Protein AF-X1LBY3-F1 (afdb_monomer)

Radius of gyration: 17.86 Å; Cα contacts (8 Å, |Δi|>4): 37; chains: 1; bounding box: 37×43×43 Å

Secondary structure (DSSP, 8-state):
---HHHHHHHHHHSPPP-HHHH-TTS-HHHHHHHHHHT-SSGGGS--SHHHHHHHHHHHHHT----SSPPPP-PPP-S-----GGGS----

pLDDT: mean 83.23, std 13.23, range [40.16, 95.25]

Organism: NCBI:txid412755

Nearest PDB structures (foldseek):
  2fum-assembly1_A  TM=7.998E-01  e=6.648E-02  Mycobacterium tuberculosis H37Rv
  1o6y-assembly1_A  TM=8.143E-01  e=1.013E-01  Mycobacterium tuberculosis H37Rv
  2fum-assembly4_D  TM=8.039E-01  e=1.849E-01  Mycobacterium tuberculosis H37Rv
  2fum-assembly2_B  TM=8.024E-01  e=2.817E-01  Mycobacterium tuberculosis H37Rv
  1mru-assembly1_A  TM=7.634E-01  e=1.963E-01  Mycobacterium tuberculosis

Mean predicted aligned error: 9.7 Å

Sequence (91 aa):
AKNPMTLLNMHLNEPLPELSKLAPDAPKELIQLTEKLLEKVPADRTRDVRQLRTGLRQAAAEVEWTGPPLPPLESLGDTPEIEPDFAFDAA

Solvent-accessible surface area (backbone atoms only — not comparable to full-atom values): 6008 Å² total; per-residue (Å²): 131,82,56,70,69,58,53,51,47,43,73,70,70,50,76,80,76,68,53,63,79,77,44,67,88,53,48,65,53,46,47,54,51,51,55,33,63,64,41,86,52,71,90,67,24,76,88,48,69,67,60,50,52,50,46,52,54,53,24,50,68,73,50,82,83,85,66,79,83,75,75,80,82,72,75,78,67,80,76,76,78,73,54,74,90,72,53,76,79,87,125

Foldseek 3Di:
DPDPVVVVCCLQPPQDPQVCVVCVVAQPLVSVLVSQCSDNDPVSHDPDPVSVVVSVVVSVVVDDPPDDDDDPPDPPPPDPPCDPVNPPPPD

Structure (mmCIF, N/CA/C/O backbone):
data_AF-X1LBY3-F1
#
_entry.id   AF-X1LBY3-F1
#
loop_
_atom_site.group_PDB
_atom_site.id
_atom_site.type_symbol
_atom_site.label_atom_id
_atom_site.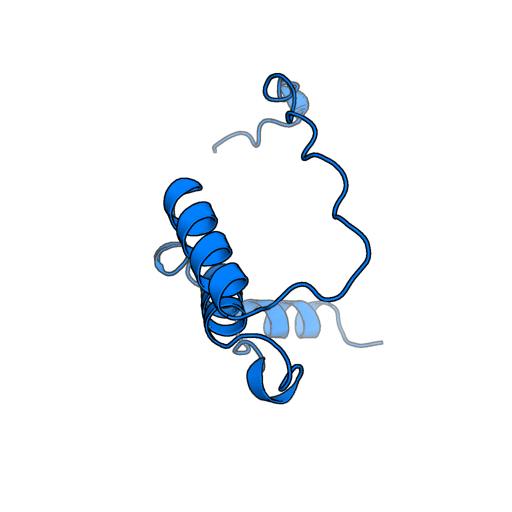label_alt_id
_atom_site.label_comp_id
_atom_site.label_asym_id
_atom_site.label_entity_id
_atom_site.label_seq_id
_atom_site.pdbx_PDB_ins_code
_atom_site.Cartn_x
_atom_site.Cartn_y
_atom_site.Cartn_z
_atom_site.occupancy
_atom_site.B_iso_or_equiv
_atom_site.auth_seq_id
_atom_site.auth_comp_id
_atom_site.auth_asym_id
_atom_site.auth_atom_id
_atom_site.pdbx_PDB_model_num
ATOM 1 N N . ALA A 1 1 ? 18.313 -20.796 2.779 1.00 58.72 1 ALA A N 1
ATOM 2 C CA . ALA A 1 1 ? 17.998 -19.488 2.165 1.00 58.72 1 ALA A CA 1
ATOM 3 C C . ALA A 1 1 ? 17.149 -19.729 0.920 1.00 58.72 1 ALA A C 1
ATOM 5 O O . ALA A 1 1 ? 17.406 -20.715 0.237 1.00 58.72 1 ALA A O 1
ATOM 6 N N . LYS A 1 2 ? 16.125 -18.908 0.638 1.00 68.31 2 LYS A N 1
ATOM 7 C CA . LYS A 1 2 ? 15.388 -19.011 -0.637 1.00 68.31 2 LYS A CA 1
ATOM 8 C C . LYS A 1 2 ? 16.351 -18.687 -1.789 1.00 68.31 2 LYS A C 1
ATOM 10 O O . LYS A 1 2 ? 17.176 -17.789 -1.649 1.00 68.31 2 LYS A O 1
ATOM 15 N N . ASN A 1 3 ? 16.270 -19.431 -2.892 1.00 90.38 3 ASN A N 1
ATOM 16 C CA . ASN A 1 3 ? 17.050 -19.153 -4.100 1.00 90.38 3 ASN A CA 1
ATOM 17 C C . ASN A 1 3 ? 16.705 -17.727 -4.600 1.00 90.38 3 ASN A C 1
ATOM 19 O O . ASN A 1 3 ? 15.514 -17.423 -4.706 1.00 90.38 3 ASN A O 1
ATOM 23 N N . PRO A 1 4 ? 17.688 -16.851 -4.898 1.00 90.19 4 PRO A N 1
ATOM 24 C CA . PRO A 1 4 ? 17.438 -15.496 -5.404 1.00 90.19 4 PRO A CA 1
ATOM 25 C C . PRO A 1 4 ? 16.491 -15.453 -6.609 1.00 90.19 4 PRO A C 1
ATOM 27 O O . PRO A 1 4 ? 15.625 -14.584 -6.683 1.00 90.19 4 PRO A O 1
ATOM 30 N N . MET A 1 5 ? 16.575 -16.443 -7.502 1.00 91.94 5 MET A N 1
ATOM 31 C CA . MET A 1 5 ? 15.679 -16.556 -8.657 1.00 91.94 5 MET A CA 1
ATOM 32 C C . MET A 1 5 ? 14.224 -16.805 -8.253 1.00 91.94 5 MET A C 1
ATOM 34 O O . MET A 1 5 ? 13.307 -16.301 -8.895 1.00 91.94 5 MET A O 1
ATOM 38 N N . THR A 1 6 ? 13.995 -17.537 -7.160 1.00 90.62 6 THR A N 1
ATOM 39 C CA . THR A 1 6 ? 12.650 -17.755 -6.613 1.00 90.62 6 THR A CA 1
ATOM 40 C C . THR A 1 6 ? 12.057 -16.457 -6.066 1.00 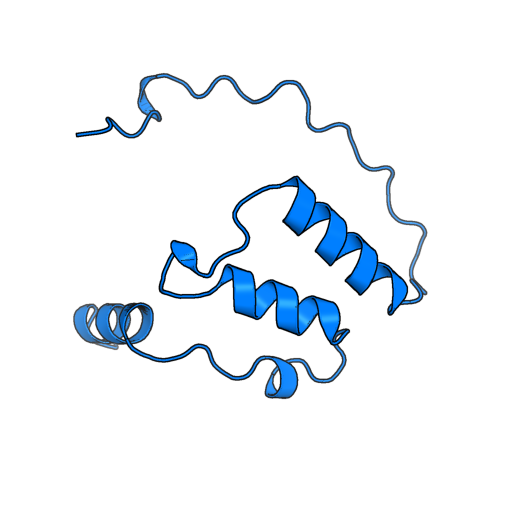90.62 6 THR A C 1
ATOM 42 O O . THR A 1 6 ? 10.875 -16.202 -6.269 1.00 90.62 6 THR A O 1
ATOM 45 N N . LEU A 1 7 ? 12.864 -15.612 -5.414 1.00 91.31 7 LEU A N 1
ATOM 46 C CA . LEU A 1 7 ? 12.407 -14.306 -4.924 1.00 91.31 7 LEU A CA 1
ATOM 47 C C . LEU A 1 7 ? 12.097 -13.342 -6.072 1.00 91.31 7 LEU A C 1
ATOM 49 O O . LEU A 1 7 ? 11.072 -12.666 -6.037 1.00 91.31 7 LEU A O 1
ATOM 53 N N . LEU A 1 8 ? 12.938 -13.308 -7.107 1.00 91.88 8 LEU A N 1
ATOM 54 C CA . LEU A 1 8 ? 12.669 -12.499 -8.298 1.00 91.88 8 LEU A CA 1
ATOM 55 C C . LEU A 1 8 ? 11.364 -12.924 -8.975 1.00 91.88 8 LEU A C 1
ATOM 57 O O . LEU A 1 8 ? 10.534 -12.075 -9.289 1.00 91.88 8 LEU A O 1
ATOM 61 N N . ASN A 1 9 ? 11.143 -14.231 -9.130 1.00 91.25 9 ASN A N 1
ATOM 62 C CA . ASN A 1 9 ? 9.901 -14.746 -9.699 1.00 91.25 9 ASN A CA 1
ATOM 63 C C . ASN A 1 9 ? 8.667 -14.328 -8.882 1.00 91.25 9 ASN A C 1
ATOM 65 O O . ASN A 1 9 ? 7.671 -13.911 -9.465 1.00 91.25 9 ASN A O 1
ATOM 69 N N . MET A 1 10 ? 8.754 -14.378 -7.549 1.00 91.06 10 MET A N 1
ATOM 70 C CA . MET A 1 10 ? 7.698 -13.903 -6.649 1.00 91.06 10 MET A CA 1
ATOM 71 C C . MET A 1 10 ? 7.395 -12.414 -6.882 1.00 91.06 10 MET A C 1
ATOM 73 O O . MET A 1 10 ? 6.247 -12.037 -7.089 1.00 91.06 10 MET A O 1
ATOM 77 N N . HIS A 1 11 ? 8.415 -11.552 -6.924 1.00 88.81 11 HIS A N 1
ATOM 78 C CA . HIS A 1 11 ? 8.200 -10.114 -7.116 1.00 88.81 11 HIS A CA 1
ATOM 79 C C . HIS A 1 11 ? 7.670 -9.740 -8.504 1.00 88.81 11 HIS A C 1
ATOM 81 O O . HIS A 1 11 ? 6.991 -8.716 -8.619 1.00 88.81 11 HIS A O 1
ATOM 87 N N . LEU A 1 12 ? 7.969 -10.529 -9.536 1.00 90.44 12 LEU A N 1
ATOM 88 C CA . LEU A 1 12 ? 7.525 -10.262 -10.904 1.00 90.44 12 LEU A CA 1
ATOM 89 C C . LEU A 1 12 ? 6.117 -10.796 -11.178 1.00 90.44 12 LEU A C 1
ATOM 91 O O . LEU A 1 12 ? 5.330 -10.105 -11.819 1.00 90.44 12 LEU A O 1
ATOM 95 N N . ASN A 1 13 ? 5.808 -11.999 -10.689 1.00 89.88 13 ASN A N 1
ATOM 96 C CA . ASN A 1 13 ? 4.664 -12.769 -11.173 1.00 89.88 13 ASN A CA 1
ATOM 97 C C . ASN A 1 13 ? 3.605 -13.056 -10.111 1.00 89.88 13 ASN A C 1
ATOM 99 O O . ASN A 1 13 ? 2.449 -13.281 -10.466 1.00 89.88 13 ASN A O 1
ATOM 103 N N . GLU A 1 14 ? 3.963 -13.082 -8.826 1.00 91.31 14 GLU A N 1
ATOM 104 C CA . GLU A 1 14 ? 2.955 -13.311 -7.794 1.00 91.31 14 GLU A CA 1
ATOM 105 C C . GLU A 1 14 ? 2.129 -12.034 -7.574 1.00 91.31 14 GLU A C 1
ATOM 107 O O . GLU A 1 14 ? 2.682 -10.922 -7.563 1.00 91.31 14 GLU A O 1
ATOM 112 N N . PRO A 1 15 ? 0.797 -12.171 -7.426 1.00 88.88 15 PRO A N 1
ATOM 113 C CA . PRO A 1 15 ? -0.062 -11.037 -7.138 1.00 88.88 15 PRO A CA 1
ATOM 114 C C . PRO A 1 15 ? 0.300 -10.430 -5.782 1.00 88.88 15 PRO A C 1
ATOM 116 O O . PRO A 1 15 ? 0.853 -11.092 -4.900 1.00 88.88 15 PRO A O 1
ATOM 119 N N . LEU A 1 16 ? -0.032 -9.152 -5.608 1.00 89.19 16 LEU A N 1
ATOM 120 C CA . LEU A 1 16 ? 0.089 -8.513 -4.306 1.00 89.19 16 LEU A CA 1
ATOM 121 C C . LEU A 1 16 ? -0.820 -9.247 -3.297 1.00 89.19 16 LEU A C 1
ATOM 123 O O . LEU A 1 16 ? -1.957 -9.576 -3.644 1.00 89.19 16 LEU A O 1
ATOM 127 N N . PRO A 1 17 ? -0.356 -9.517 -2.063 1.00 90.25 17 PRO A N 1
ATOM 128 C CA . PRO A 1 17 ? -1.243 -10.008 -1.021 1.00 90.25 17 PRO A CA 1
ATOM 129 C C . PRO A 1 17 ? -2.345 -8.983 -0.737 1.00 90.25 17 PRO A C 1
ATOM 131 O O . PRO A 1 17 ? -2.106 -7.779 -0.775 1.00 90.25 17 PRO A O 1
ATOM 134 N N . GLU A 1 18 ? -3.541 -9.467 -0.408 1.00 91.44 18 GLU A N 1
ATOM 135 C CA . GLU A 1 18 ? -4.680 -8.609 -0.072 1.00 91.44 18 GLU A CA 1
ATOM 136 C C . GLU A 1 18 ? -4.379 -7.777 1.183 1.00 91.44 18 GLU A C 1
ATOM 138 O O . GLU A 1 18 ? -4.319 -8.306 2.301 1.00 91.44 18 GLU A O 1
ATOM 143 N N . LEU A 1 19 ? -4.199 -6.464 1.011 1.00 94.00 19 LEU A N 1
ATOM 144 C CA . LEU A 1 19 ? -3.761 -5.590 2.101 1.00 94.00 19 LEU A CA 1
ATOM 145 C C . LEU A 1 19 ? -4.843 -5.411 3.168 1.00 94.00 19 LEU A C 1
ATOM 147 O O . LEU A 1 19 ? -4.519 -5.283 4.343 1.00 94.00 19 LEU A O 1
ATOM 151 N N . SER A 1 20 ? -6.117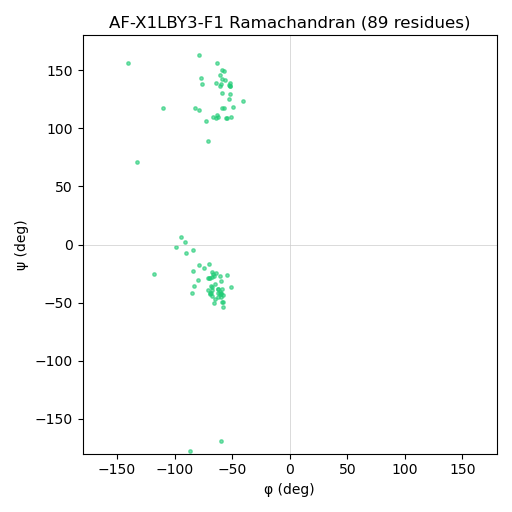 -5.496 2.790 1.00 93.94 20 SER A N 1
ATOM 152 C CA . SER A 1 20 ? -7.252 -5.447 3.722 1.00 93.94 20 SER A CA 1
ATOM 153 C C . SER A 1 20 ? -7.245 -6.576 4.759 1.00 93.94 20 SER A C 1
ATOM 155 O O . SER A 1 20 ? -7.745 -6.395 5.866 1.00 93.94 20 SER A O 1
ATOM 157 N N . LYS A 1 21 ? -6.649 -7.733 4.439 1.00 95.06 21 LYS A N 1
ATOM 158 C CA . LYS A 1 21 ? -6.462 -8.836 5.396 1.00 95.06 21 LYS A CA 1
ATOM 159 C C . LYS A 1 21 ? -5.266 -8.607 6.319 1.00 95.06 21 LYS A C 1
ATOM 161 O O . LYS A 1 21 ? -5.267 -9.092 7.445 1.00 95.06 21 LYS A O 1
ATOM 166 N N . LEU A 1 22 ? -4.239 -7.912 5.829 1.00 94.69 22 LEU A N 1
ATOM 167 C CA . LEU A 1 22 ? -3.003 -7.644 6.568 1.00 94.69 22 LEU A CA 1
ATOM 168 C C . LEU A 1 22 ? -3.127 -6.431 7.498 1.00 94.69 22 LEU A C 1
ATOM 170 O O . LEU A 1 22 ? -2.552 -6.436 8.583 1.00 94.69 22 LEU A O 1
ATOM 174 N N . ALA A 1 23 ? -3.868 -5.409 7.075 1.00 92.12 23 ALA A N 1
ATOM 175 C CA . ALA A 1 23 ? -4.085 -4.160 7.793 1.00 92.12 23 ALA A CA 1
ATOM 176 C C . ALA A 1 23 ? -5.586 -3.807 7.794 1.00 92.12 23 ALA A C 1
ATOM 178 O O . ALA A 1 23 ? -5.998 -2.877 7.100 1.00 92.12 23 ALA A O 1
ATOM 179 N N . PRO A 1 24 ? -6.419 -4.549 8.547 1.00 91.19 24 PRO A N 1
ATOM 180 C CA . PRO A 1 24 ? -7.873 -4.372 8.537 1.00 91.19 24 PRO A CA 1
ATOM 181 C C . PRO A 1 24 ? -8.333 -3.026 9.113 1.00 91.19 24 PRO A C 1
ATOM 183 O O . PRO A 1 24 ? -9.397 -2.542 8.744 1.00 91.19 24 PRO A O 1
ATOM 186 N N . ASP A 1 25 ? -7.527 -2.418 9.984 1.00 90.69 25 ASP A N 1
ATOM 187 C CA . ASP A 1 25 ? -7.835 -1.135 10.626 1.00 90.69 25 ASP A CA 1
ATOM 188 C C . ASP A 1 25 ? -7.448 0.074 9.756 1.00 90.69 25 ASP A C 1
ATOM 190 O O . ASP A 1 25 ? -7.684 1.221 10.137 1.00 90.69 25 ASP A O 1
ATOM 194 N N . ALA A 1 26 ? -6.813 -0.156 8.601 1.00 91.25 26 ALA A N 1
ATOM 195 C CA . ALA A 1 26 ? -6.424 0.924 7.707 1.00 91.25 26 ALA A CA 1
ATOM 196 C C . ALA A 1 26 ? -7.638 1.453 6.913 1.00 91.25 26 ALA A C 1
ATOM 198 O O . ALA A 1 26 ? -8.477 0.658 6.481 1.00 91.25 26 ALA A O 1
ATOM 199 N N . PRO A 1 27 ? -7.716 2.775 6.656 1.00 92.38 27 PRO A N 1
ATOM 200 C CA . PRO A 1 27 ? -8.744 3.353 5.791 1.00 92.38 27 PRO A CA 1
ATOM 201 C C . PRO A 1 27 ? -8.732 2.709 4.403 1.00 92.38 27 PRO A C 1
ATOM 203 O O . PRO A 1 27 ? -7.677 2.392 3.831 1.00 92.38 27 PRO A O 1
ATOM 206 N N . LYS A 1 28 ? -9.925 2.498 3.856 1.00 92.44 28 LYS A N 1
ATOM 207 C CA . LYS A 1 28 ? -10.122 1.687 2.654 1.00 92.44 28 LYS A CA 1
ATOM 208 C C . LYS A 1 28 ? -9.500 2.371 1.441 1.00 92.44 28 LYS A C 1
ATOM 210 O O . LYS A 1 28 ? -8.885 1.700 0.609 1.00 92.44 28 LYS A O 1
ATOM 215 N N . GLU A 1 29 ? -9.577 3.690 1.365 1.00 93.38 29 GLU A N 1
ATOM 216 C CA . GLU A 1 29 ? -9.053 4.451 0.242 1.00 93.38 29 GLU A CA 1
ATOM 217 C C . GLU A 1 29 ? -7.515 4.441 0.263 1.00 93.38 29 GLU A C 1
ATOM 219 O O . GLU A 1 29 ? -6.884 4.453 -0.796 1.00 93.38 29 GLU A O 1
ATOM 224 N N . LEU A 1 30 ? -6.892 4.321 1.446 1.00 94.50 30 LEU A N 1
ATOM 225 C CA . LEU A 1 30 ? -5.441 4.138 1.568 1.00 94.50 30 LEU A CA 1
ATOM 226 C C . LEU A 1 30 ? -4.999 2.762 1.074 1.00 94.50 30 LEU A C 1
ATOM 228 O O . LEU A 1 30 ? -3.980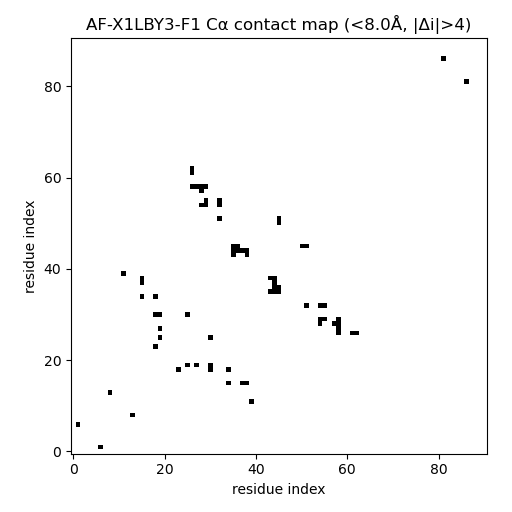 2.661 0.385 1.00 94.50 30 LEU A O 1
ATOM 232 N N . ILE A 1 31 ? -5.758 1.715 1.411 1.00 95.25 31 ILE A N 1
ATOM 233 C CA . ILE A 1 31 ? -5.517 0.358 0.910 1.00 95.25 31 ILE A CA 1
ATOM 234 C C . ILE A 1 31 ? -5.571 0.371 -0.619 1.00 95.25 31 ILE A C 1
ATOM 236 O O . ILE A 1 31 ? -4.589 0.013 -1.266 1.00 95.25 31 ILE A O 1
ATOM 240 N N . GLN A 1 32 ? -6.661 0.877 -1.196 1.00 93.44 32 GLN A N 1
ATOM 241 C CA . GLN A 1 32 ? -6.850 0.918 -2.648 1.00 93.44 32 GLN A CA 1
ATOM 242 C C . GLN A 1 32 ? -5.760 1.724 -3.361 1.00 93.44 32 GLN A C 1
ATOM 244 O O . GLN A 1 32 ? -5.237 1.293 -4.391 1.00 93.44 32 GLN A O 1
ATOM 249 N N . LEU A 1 33 ? -5.386 2.883 -2.811 1.00 94.62 33 LEU A N 1
ATOM 250 C CA . LEU A 1 33 ? -4.309 3.702 -3.359 1.00 94.62 33 LEU A CA 1
ATOM 251 C C . LEU A 1 33 ? -2.967 2.959 -3.329 1.00 94.62 33 LEU A C 1
ATOM 253 O O . LEU A 1 33 ? -2.211 3.013 -4.299 1.00 94.62 33 LEU A O 1
ATOM 257 N N . THR A 1 34 ? -2.677 2.256 -2.235 1.00 94.69 34 THR A N 1
ATOM 258 C CA . THR A 1 34 ? -1.430 1.500 -2.063 1.00 94.69 34 THR A CA 1
ATOM 259 C C . THR A 1 34 ? -1.368 0.312 -3.019 1.00 94.69 34 THR A C 1
ATOM 261 O O . THR A 1 34 ? -0.353 0.123 -3.687 1.00 94.69 34 THR A O 1
ATOM 264 N N . GLU A 1 35 ? -2.457 -0.447 -3.158 1.00 94.44 35 GLU A N 1
ATOM 265 C CA . GLU A 1 35 ? -2.559 -1.540 -4.133 1.00 94.44 35 GLU A CA 1
ATOM 266 C C . GLU A 1 35 ? -2.329 -1.019 -5.558 1.00 94.44 35 GLU A C 1
ATOM 268 O O . GLU A 1 35 ? -1.525 -1.584 -6.301 1.00 94.44 35 GLU A O 1
ATOM 273 N N . LYS A 1 36 ? -2.919 0.135 -5.900 1.00 93.31 36 LYS A N 1
ATOM 274 C CA . LYS A 1 36 ? -2.739 0.776 -7.209 1.00 93.31 36 LYS A CA 1
ATOM 275 C C . LYS A 1 36 ? -1.292 1.189 -7.483 1.00 93.31 36 LYS A C 1
ATOM 277 O O . LYS A 1 36 ? -0.816 1.067 -8.609 1.00 93.31 36 LYS A O 1
ATOM 282 N N . LEU A 1 37 ? -0.578 1.683 -6.473 1.00 93.62 37 LEU A N 1
ATOM 283 C CA . LEU A 1 37 ? 0.838 2.053 -6.596 1.00 93.62 37 LEU A CA 1
ATOM 284 C C . LEU A 1 37 ? 1.751 0.832 -6.774 1.00 93.62 37 LEU A C 1
ATOM 286 O O . LEU A 1 37 ? 2.798 0.942 -7.415 1.00 93.62 37 LEU A O 1
ATOM 290 N N . LEU A 1 38 ? 1.354 -0.319 -6.229 1.00 92.50 38 LEU A N 1
ATOM 291 C CA . LEU A 1 38 ? 2.122 -1.565 -6.252 1.00 92.50 38 LEU A CA 1
ATOM 2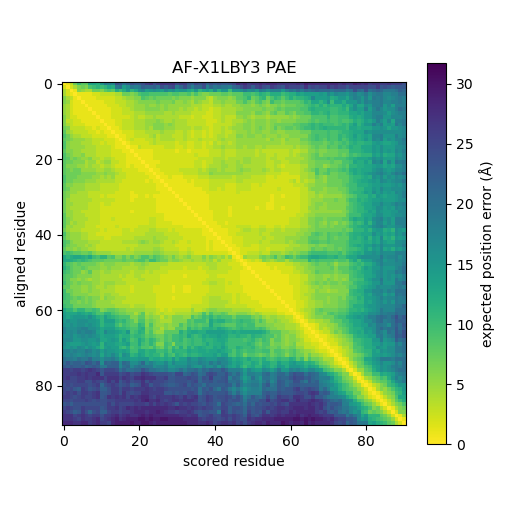92 C C . LEU A 1 38 ? 1.810 -2.470 -7.455 1.00 92.50 38 LEU A C 1
ATOM 294 O O . LEU A 1 38 ? 2.404 -3.547 -7.573 1.00 92.50 38 LEU A O 1
ATOM 298 N N . GLU A 1 39 ? 0.935 -2.031 -8.364 1.00 92.69 39 GLU A N 1
ATOM 299 C CA . GLU A 1 39 ? 0.617 -2.744 -9.603 1.00 92.69 39 GLU A CA 1
ATOM 300 C C . GLU A 1 39 ? 1.877 -3.118 -10.390 1.00 92.69 39 GLU A C 1
ATOM 302 O O . GLU A 1 39 ? 2.829 -2.337 -10.516 1.00 92.69 39 GLU A O 1
ATOM 307 N N . LYS A 1 40 ? 1.909 -4.325 -10.958 1.00 90.69 40 LYS A N 1
ATOM 308 C CA . LYS A 1 40 ? 3.087 -4.793 -11.711 1.00 90.69 40 LYS A CA 1
ATOM 309 C C . LYS A 1 40 ? 3.230 -4.055 -13.033 1.00 90.69 40 LYS A C 1
ATOM 311 O O . LYS A 1 40 ? 4.342 -3.689 -13.411 1.00 90.69 40 LYS A O 1
ATOM 316 N N . VAL A 1 41 ? 2.105 -3.790 -13.691 1.00 91.06 41 VAL A N 1
ATOM 317 C CA . VAL A 1 41 ? 2.041 -3.080 -14.965 1.00 91.06 41 VAL A CA 1
ATOM 318 C C . VAL A 1 41 ? 2.103 -1.569 -14.701 1.00 91.06 41 VAL A C 1
ATOM 320 O O . VAL A 1 41 ? 1.195 -1.016 -14.084 1.00 91.06 41 VAL A O 1
ATOM 323 N N . PRO A 1 42 ? 3.136 -0.849 -15.181 1.00 89.50 42 PRO A N 1
ATOM 324 C CA . PRO A 1 42 ? 3.281 0.583 -14.908 1.00 89.50 42 PRO A CA 1
ATOM 325 C C . PRO A 1 42 ? 2.107 1.431 -15.408 1.00 89.50 42 PRO A C 1
ATOM 327 O O . PRO A 1 42 ? 1.766 2.438 -14.794 1.00 89.50 42 PRO A O 1
ATOM 330 N N . ALA A 1 43 ? 1.470 1.016 -16.507 1.00 91.06 43 ALA A N 1
ATOM 331 C CA . ALA A 1 43 ? 0.322 1.712 -17.080 1.00 91.06 43 ALA A CA 1
ATOM 332 C C . ALA A 1 43 ? -0.899 1.734 -16.148 1.00 91.06 43 ALA A C 1
ATOM 334 O O . ALA A 1 43 ? -1.710 2.657 -16.285 1.00 91.06 43 ALA A O 1
ATOM 335 N N . ASP A 1 44 ? -0.983 0.768 -15.226 1.00 90.94 44 ASP A N 1
ATOM 336 C CA . ASP A 1 44 ? -2.049 0.621 -14.240 1.00 90.94 44 ASP A CA 1
ATOM 337 C C . ASP A 1 44 ? -1.751 1.363 -12.936 1.00 90.94 44 ASP A C 1
ATOM 339 O O . ASP A 1 44 ? -2.641 1.471 -12.101 1.00 90.94 44 ASP A O 1
ATOM 343 N N . ARG A 1 45 ? -0.552 1.922 -12.747 1.00 91.50 45 ARG A N 1
ATOM 344 C CA . ARG A 1 45 ? -0.227 2.717 -11.555 1.00 91.50 45 ARG A CA 1
ATOM 345 C C . ARG A 1 45 ? -0.789 4.130 -11.644 1.00 91.50 45 ARG A C 1
ATOM 347 O O . ARG A 1 45 ? -1.088 4.648 -12.722 1.00 91.50 45 AR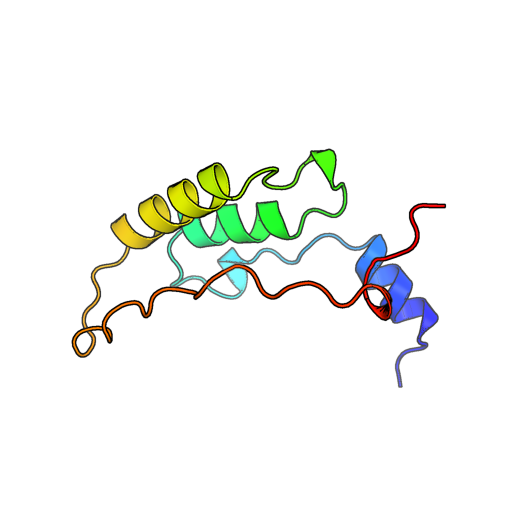G A O 1
ATOM 354 N N . THR A 1 46 ? -0.852 4.797 -10.496 1.00 89.25 46 THR A N 1
ATOM 355 C CA . THR A 1 46 ? -1.053 6.248 -10.419 1.00 89.25 46 THR A CA 1
ATOM 356 C C . THR A 1 46 ? 0.045 6.958 -11.214 1.00 89.25 46 THR A C 1
ATOM 358 O O . THR A 1 46 ? 1.226 6.827 -10.898 1.00 89.25 46 THR A O 1
ATOM 361 N N . ARG A 1 47 ? -0.336 7.688 -12.269 1.00 83.38 47 ARG A N 1
ATOM 362 C CA . ARG A 1 47 ? 0.620 8.231 -13.256 1.00 83.38 47 ARG A CA 1
ATOM 363 C C . ARG A 1 47 ? 1.253 9.550 -12.852 1.00 83.38 47 ARG A C 1
ATOM 365 O O . ARG A 1 47 ? 2.298 9.907 -13.386 1.00 83.38 47 ARG A O 1
ATOM 372 N N . ASP A 1 48 ? 0.601 10.297 -11.967 1.00 86.00 48 ASP A N 1
ATOM 373 C CA . ASP A 1 48 ? 1.046 11.635 -11.609 1.00 86.00 48 ASP A CA 1
ATOM 374 C C . ASP A 1 48 ? 0.901 11.937 -10.111 1.00 86.00 48 ASP A C 1
ATOM 376 O O . ASP A 1 48 ? 0.084 11.366 -9.382 1.00 86.00 48 ASP A O 1
ATOM 380 N N . VAL A 1 49 ? 1.720 12.886 -9.655 1.00 87.69 49 VAL A N 1
ATOM 381 C CA . VAL A 1 49 ? 1.782 13.317 -8.252 1.00 87.69 49 VAL A CA 1
ATOM 382 C C . VAL A 1 49 ? 0.484 13.999 -7.806 1.00 87.69 49 VAL A C 1
ATOM 384 O O . VAL A 1 49 ? 0.144 13.963 -6.623 1.00 87.69 49 VAL A O 1
ATOM 387 N N . ARG A 1 50 ? -0.281 14.613 -8.720 1.00 87.69 50 ARG A N 1
ATOM 388 C CA . ARG A 1 50 ? -1.559 15.254 -8.374 1.00 87.69 50 ARG A CA 1
ATOM 389 C C . ARG A 1 50 ? -2.606 14.206 -8.005 1.00 87.69 50 ARG A C 1
ATOM 391 O O . ARG A 1 50 ? -3.286 14.399 -7.003 1.00 87.69 50 ARG A O 1
ATOM 398 N N . GLN A 1 51 ? -2.695 13.109 -8.750 1.00 87.31 51 GLN A N 1
ATOM 399 C CA . GLN A 1 51 ? -3.558 11.967 -8.459 1.00 87.31 51 GLN A CA 1
ATOM 400 C C . GLN A 1 51 ? -3.172 11.324 -7.128 1.00 87.31 51 GLN A C 1
ATOM 402 O O . GLN A 1 51 ? -4.046 11.113 -6.289 1.00 87.31 51 GLN A O 1
ATOM 407 N N . LEU A 1 52 ? -1.871 11.115 -6.888 1.00 91.56 52 LEU A N 1
ATOM 408 C CA . LEU A 1 52 ? -1.373 10.608 -5.606 1.00 91.56 52 LEU A CA 1
ATOM 409 C C . LEU A 1 52 ? -1.784 11.522 -4.445 1.00 91.56 52 LEU A C 1
ATOM 411 O O . LEU A 1 52 ? -2.354 11.065 -3.457 1.00 91.56 52 LEU A O 1
ATOM 415 N N . ARG A 1 53 ? -1.553 12.831 -4.583 1.00 91.00 53 ARG A N 1
ATOM 416 C C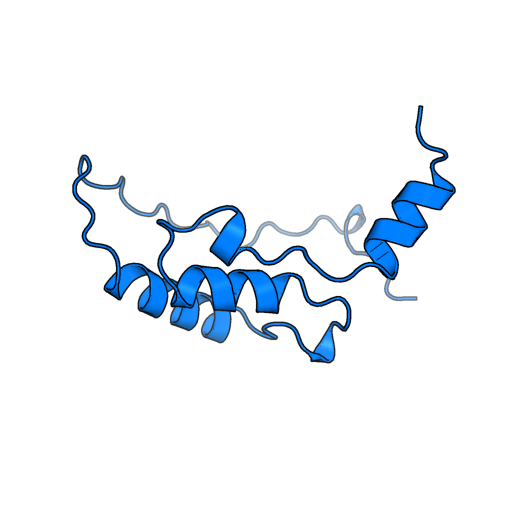A . ARG A 1 53 ? -1.921 13.826 -3.570 1.00 91.00 53 ARG A CA 1
ATOM 417 C C . ARG A 1 53 ? -3.425 13.846 -3.302 1.00 91.00 53 ARG A C 1
ATOM 419 O O . ARG A 1 53 ? -3.826 13.989 -2.151 1.00 91.00 53 ARG A O 1
ATOM 426 N N . THR A 1 54 ? -4.250 13.737 -4.340 1.00 90.75 54 THR A N 1
ATOM 427 C CA . THR A 1 54 ? -5.711 13.675 -4.194 1.00 90.75 54 THR A CA 1
ATOM 428 C C . THR A 1 54 ? -6.131 12.410 -3.451 1.00 90.75 54 THR A C 1
ATOM 430 O O . THR A 1 54 ? -6.885 12.520 -2.488 1.00 90.75 54 THR A O 1
ATOM 433 N N . GLY A 1 55 ? -5.593 11.244 -3.824 1.00 91.25 55 GLY A N 1
ATOM 434 C CA . GLY A 1 55 ? -5.891 9.977 -3.150 1.00 91.25 55 GLY A CA 1
ATOM 435 C C . GLY A 1 55 ? -5.491 9.987 -1.673 1.00 91.25 55 GLY A C 1
ATOM 436 O O . GLY A 1 55 ? -6.279 9.594 -0.820 1.00 91.25 55 GLY A O 1
ATOM 437 N N . LEU A 1 56 ? -4.314 10.531 -1.344 1.00 91.69 56 LEU A N 1
ATOM 438 C CA . LEU A 1 56 ? -3.875 10.672 0.050 1.00 91.69 56 LEU A CA 1
ATOM 439 C C . LEU A 1 56 ? -4.801 11.586 0.863 1.00 91.69 56 LEU A C 1
ATOM 441 O O . LEU A 1 56 ? -5.072 11.305 2.026 1.00 91.69 56 LEU A O 1
ATOM 445 N N . ARG A 1 57 ? -5.310 12.671 0.265 1.00 90.38 57 ARG A N 1
ATOM 446 C CA . ARG A 1 57 ? -6.276 13.559 0.935 1.00 90.38 57 ARG A CA 1
ATOM 447 C C . ARG A 1 57 ? -7.629 12.891 1.159 1.00 90.38 57 ARG A C 1
ATOM 449 O O . ARG A 1 57 ? -8.249 13.169 2.177 1.00 90.38 57 ARG A O 1
ATOM 456 N N . GLN A 1 58 ? -8.075 12.050 0.228 1.00 90.56 58 GLN A N 1
ATOM 457 C CA . GLN A 1 58 ? -9.303 11.267 0.383 1.00 90.56 58 GLN A CA 1
ATOM 458 C C . GLN A 1 58 ? -9.152 10.254 1.519 1.00 90.56 58 GLN A C 1
ATOM 460 O O . GLN A 1 58 ? -9.942 10.288 2.453 1.00 90.56 58 GLN A O 1
ATOM 465 N N . ALA A 1 59 ? -8.068 9.477 1.516 1.00 91.06 59 ALA A N 1
ATOM 466 C CA . ALA A 1 59 ? -7.762 8.531 2.586 1.00 91.06 59 ALA A CA 1
ATOM 467 C C . ALA A 1 59 ? -7.622 9.199 3.965 1.00 91.06 59 ALA A C 1
ATOM 469 O O . ALA A 1 59 ? -8.065 8.663 4.976 1.00 91.06 59 ALA A O 1
ATOM 470 N N . ALA A 1 60 ? -7.024 10.393 4.020 1.00 88.56 60 ALA A N 1
ATOM 471 C CA . ALA A 1 60 ? -6.923 11.156 5.260 1.00 88.56 60 ALA A CA 1
ATOM 472 C C . ALA A 1 60 ? -8.285 11.656 5.769 1.00 88.56 60 ALA A C 1
ATOM 474 O O . ALA A 1 60 ? -8.414 11.917 6.958 1.00 88.56 60 ALA A O 1
ATOM 475 N N . ALA A 1 61 ? -9.297 11.796 4.906 1.00 87.88 61 ALA A N 1
ATOM 476 C CA . ALA A 1 61 ? -10.632 12.220 5.322 1.00 87.88 61 ALA A CA 1
ATOM 477 C C . ALA A 1 61 ? -11.416 11.110 6.048 1.00 87.88 61 ALA A C 1
ATOM 479 O O . ALA A 1 61 ? -12.348 11.421 6.785 1.00 87.88 61 ALA A O 1
ATOM 480 N N . GLU A 1 62 ? -11.043 9.839 5.873 1.00 85.25 62 GLU A N 1
ATOM 481 C CA . GLU A 1 62 ? -11.605 8.710 6.633 1.00 85.25 62 GLU A CA 1
ATOM 482 C C . GLU A 1 62 ? -11.018 8.571 8.037 1.00 85.25 62 GLU A C 1
ATOM 484 O O . GLU A 1 62 ? -11.588 7.874 8.876 1.00 85.25 62 GLU A O 1
ATOM 489 N N . VAL A 1 63 ? -9.872 9.204 8.295 1.00 85.06 63 VAL A N 1
ATOM 490 C CA . VAL A 1 63 ? -9.147 9.060 9.554 1.00 85.06 63 VAL A CA 1
ATOM 491 C C . VAL A 1 63 ? -9.239 10.348 10.341 1.00 85.06 63 VAL A C 1
ATOM 493 O O . VAL A 1 63 ? -8.696 11.383 9.959 1.00 85.06 63 VAL A O 1
ATOM 496 N N . GLU A 1 64 ? -9.862 10.265 11.508 1.00 83.06 64 GLU A N 1
ATOM 497 C CA . GLU A 1 64 ? -9.712 11.306 12.508 1.00 83.06 64 GLU A CA 1
ATOM 498 C C . GLU A 1 64 ? -8.372 11.111 13.223 1.00 83.06 64 GLU A C 1
ATOM 500 O O . GLU A 1 64 ? -8.119 10.094 13.871 1.00 83.06 64 GLU A O 1
ATOM 505 N N . TRP A 1 65 ? -7.472 12.081 13.073 1.00 80.81 65 TRP A N 1
ATOM 506 C CA . TRP A 1 65 ? -6.198 12.056 13.776 1.00 80.81 65 TRP A CA 1
ATOM 507 C C . TRP A 1 65 ? -6.419 12.355 15.262 1.00 80.81 65 TRP A C 1
ATOM 509 O O . TRP A 1 65 ? -6.644 13.498 15.653 1.00 80.81 65 TRP A O 1
ATOM 519 N N . THR A 1 66 ? -6.311 11.325 16.101 1.00 83.75 66 THR A N 1
ATOM 520 C CA . THR A 1 66 ? -6.446 11.440 17.564 1.00 83.75 66 THR A CA 1
ATOM 521 C C . THR A 1 66 ? -5.104 11.603 18.288 1.00 83.75 66 THR A C 1
ATOM 523 O O . THR A 1 66 ? -5.044 11.532 19.515 1.00 83.75 66 THR A O 1
ATOM 526 N N . GLY A 1 67 ? -4.004 11.755 17.545 1.00 81.00 67 GLY A N 1
ATOM 527 C CA . GLY A 1 67 ? -2.653 11.882 18.089 1.00 81.00 67 GLY A CA 1
ATOM 528 C C . GLY A 1 67 ? -2.260 13.324 18.446 1.00 81.00 67 GLY A C 1
ATOM 529 O O . GLY A 1 67 ? -3.046 14.258 18.276 1.00 81.00 67 GLY A O 1
ATOM 530 N N . PRO A 1 68 ? -1.017 13.545 18.915 1.00 84.94 68 PRO A N 1
ATOM 531 C CA . PRO A 1 68 ? -0.482 14.895 19.099 1.00 84.94 68 PRO A CA 1
ATOM 532 C C . PRO A 1 68 ? -0.482 15.657 17.764 1.00 84.94 68 PRO A C 1
ATOM 534 O O . PRO A 1 68 ? -0.347 15.020 16.721 1.00 84.94 68 PRO A O 1
ATOM 537 N N . PRO A 1 69 ? -0.629 16.994 17.755 1.00 83.38 69 PRO A N 1
ATOM 538 C CA . PRO A 1 69 ? -0.661 17.765 16.515 1.00 83.38 69 PRO A CA 1
ATOM 539 C C . PRO A 1 69 ? 0.548 17.425 15.641 1.00 83.38 69 PRO A C 1
ATOM 541 O O . PRO A 1 69 ? 1.685 17.413 16.119 1.00 83.38 69 PRO A O 1
ATOM 544 N N . LEU A 1 70 ? 0.282 17.109 14.371 1.00 80.12 70 LEU A N 1
ATOM 545 C CA . LEU A 1 70 ? 1.334 16.782 13.416 1.00 80.12 70 LEU A CA 1
ATOM 546 C C . LEU A 1 70 ? 2.296 17.971 13.293 1.00 80.12 70 LEU A C 1
ATOM 548 O O . LEU A 1 70 ? 1.846 19.123 13.312 1.00 80.12 70 LEU A O 1
ATOM 552 N N . PRO A 1 71 ? 3.609 17.718 13.158 1.00 82.88 71 PRO A N 1
ATOM 553 C CA . PRO A 1 71 ? 4.545 18.787 12.862 1.00 82.88 71 PRO A CA 1
ATOM 554 C C . PRO A 1 71 ? 4.129 19.488 11.557 1.00 82.88 71 PRO A C 1
ATOM 556 O O . PRO A 1 71 ? 3.547 18.849 10.671 1.00 82.88 71 PRO A O 1
ATOM 559 N N . PRO A 1 72 ? 4.413 20.795 11.415 1.00 81.81 72 PRO A N 1
ATOM 560 C CA . PRO A 1 72 ? 4.211 21.487 10.151 1.00 81.81 72 PRO A CA 1
ATOM 561 C C . PRO A 1 72 ? 4.925 20.730 9.031 1.00 81.81 72 PRO A C 1
ATOM 563 O O . PRO A 1 72 ? 6.059 20.290 9.211 1.00 81.81 72 PRO A O 1
ATOM 566 N N . LEU A 1 73 ? 4.269 20.581 7.878 1.00 77.00 73 LEU A N 1
ATOM 567 C CA . LEU A 1 73 ? 4.940 20.047 6.698 1.00 77.00 73 LEU A CA 1
ATOM 568 C C . LEU A 1 73 ? 6.052 21.022 6.317 1.00 77.00 73 LEU A C 1
ATOM 570 O O . LEU A 1 73 ? 5.773 22.150 5.905 1.00 77.00 73 LEU A O 1
ATOM 574 N N . GLU A 1 74 ? 7.300 20.597 6.479 1.00 75.00 74 GLU A N 1
ATOM 575 C CA . GLU A 1 74 ? 8.429 21.332 5.933 1.00 75.00 74 GLU A CA 1
ATOM 576 C C . GLU A 1 74 ? 8.259 21.409 4.417 1.00 75.00 74 GLU A C 1
ATOM 578 O O . GLU A 1 74 ? 7.841 20.444 3.766 1.00 75.00 74 GLU A O 1
ATOM 583 N N . SER A 1 75 ? 8.552 22.577 3.846 1.00 71.88 75 SER A N 1
ATOM 584 C CA . SER A 1 75 ? 8.679 22.659 2.400 1.00 71.88 75 SER A CA 1
ATOM 585 C C . SER A 1 75 ? 9.783 21.687 2.010 1.00 71.88 75 SER A C 1
ATOM 587 O O . SER A 1 75 ? 10.932 21.874 2.404 1.00 71.88 75 SER A O 1
ATOM 589 N N . LEU A 1 76 ? 9.441 20.670 1.215 1.00 63.19 76 LEU A N 1
ATOM 590 C CA . LEU A 1 76 ? 10.425 20.053 0.335 1.00 63.19 76 LEU A CA 1
ATOM 591 C C . LEU A 1 76 ? 11.072 21.238 -0.388 1.00 63.19 76 LEU A C 1
ATOM 593 O O . LEU A 1 76 ? 10.348 22.056 -0.962 1.00 63.19 76 LEU A O 1
ATOM 597 N N . GLY A 1 77 ? 12.376 21.438 -0.207 1.00 65.06 77 GLY A N 1
ATOM 598 C CA . GLY A 1 77 ? 13.092 22.547 -0.835 1.00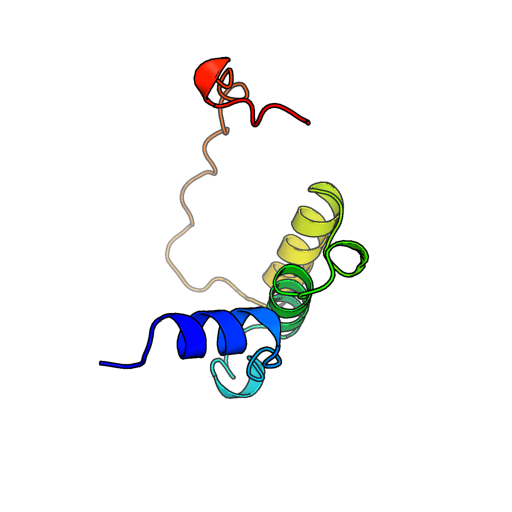 65.06 77 GLY A CA 1
ATOM 599 C C . GLY A 1 77 ? 13.006 22.473 -2.361 1.00 65.06 77 GLY A C 1
ATOM 600 O O . GLY A 1 77 ? 12.254 21.672 -2.925 1.00 65.06 77 GLY A O 1
ATOM 601 N N . ASP A 1 78 ? 13.805 23.286 -3.047 1.00 66.12 78 ASP A N 1
ATOM 602 C CA . ASP A 1 78 ? 13.975 23.108 -4.486 1.00 66.12 78 ASP A CA 1
ATOM 603 C C . ASP A 1 78 ? 14.346 21.649 -4.784 1.00 66.12 78 ASP A C 1
ATOM 605 O O . ASP A 1 78 ? 15.113 21.026 -4.043 1.00 66.12 78 ASP A O 1
ATOM 609 N N . THR A 1 79 ? 13.718 21.092 -5.827 1.00 63.34 79 THR A N 1
ATOM 610 C CA . THR A 1 79 ? 13.971 19.732 -6.319 1.00 63.34 79 THR A CA 1
ATOM 611 C C . THR A 1 79 ? 15.477 19.490 -6.279 1.00 63.34 79 THR A C 1
ATOM 613 O O . THR A 1 79 ? 16.189 20.306 -6.868 1.00 63.34 79 THR A O 1
ATOM 616 N N . PRO A 1 80 ? 15.981 18.448 -5.588 1.00 59.56 80 PRO A N 1
ATOM 617 C CA . PRO A 1 80 ? 17.413 18.196 -5.585 1.00 59.56 80 PRO A CA 1
ATOM 618 C C . PRO A 1 80 ? 17.866 18.132 -7.043 1.00 59.56 80 PRO A C 1
ATOM 620 O O . PRO A 1 80 ? 17.263 17.398 -7.833 1.00 59.56 80 PRO A O 1
ATOM 623 N N . GLU A 1 81 ? 18.859 18.948 -7.413 1.00 61.81 81 GLU A N 1
ATOM 624 C CA . GLU A 1 81 ? 19.541 18.791 -8.693 1.00 61.81 81 GLU A CA 1
ATOM 625 C C . GLU A 1 81 ? 20.034 17.348 -8.717 1.00 61.81 81 GLU A C 1
ATOM 627 O O . GLU A 1 81 ? 20.887 16.955 -7.922 1.00 61.81 81 GLU A O 1
ATOM 632 N N . ILE A 1 82 ? 19.401 16.519 -9.548 1.00 63.31 82 ILE A N 1
ATOM 633 C CA . ILE A 1 82 ? 19.852 15.150 -9.748 1.00 63.31 82 ILE A CA 1
ATOM 634 C C . ILE A 1 82 ? 21.224 15.302 -10.387 1.00 63.31 82 ILE A C 1
ATOM 636 O O . ILE A 1 82 ? 21.316 15.760 -11.528 1.00 63.31 82 ILE A O 1
ATOM 640 N N . GLU A 1 83 ? 22.279 14.987 -9.633 1.00 61.72 83 GLU A N 1
ATOM 641 C CA . GLU A 1 83 ? 23.626 14.980 -10.184 1.00 61.72 83 GLU A CA 1
ATOM 642 C C . GLU A 1 83 ? 23.616 14.111 -11.450 1.00 61.72 83 GLU A C 1
ATOM 644 O O . GLU A 1 83 ? 22.988 13.046 -11.451 1.00 61.72 83 GLU A O 1
ATOM 649 N N . PRO A 1 84 ? 24.258 14.559 -12.540 1.00 61.84 84 PRO A N 1
ATOM 650 C CA . PRO A 1 84 ? 24.165 13.905 -13.844 1.00 61.84 84 PRO A CA 1
ATOM 651 C C . PRO A 1 84 ? 24.539 12.415 -13.803 1.00 61.84 84 PRO A C 1
ATOM 653 O O . PRO A 1 84 ? 23.993 11.641 -14.578 1.00 61.84 84 PRO A O 1
ATOM 656 N N . ASP A 1 85 ? 25.365 11.991 -12.844 1.00 60.38 85 ASP A N 1
ATOM 657 C CA . ASP A 1 85 ? 25.760 10.592 -12.636 1.00 60.38 85 ASP A CA 1
ATOM 658 C C . ASP A 1 85 ? 24.619 9.686 -12.109 1.00 60.38 85 ASP A C 1
ATOM 660 O O . ASP A 1 85 ? 24.705 8.461 -12.202 1.00 60.38 85 ASP A O 1
ATOM 664 N N . PHE A 1 86 ? 23.535 10.262 -11.571 1.00 54.56 86 PHE A N 1
ATOM 665 C CA . PHE A 1 86 ? 22.304 9.564 -11.163 1.00 54.56 86 PHE A CA 1
ATOM 666 C C . PHE A 1 86 ? 21.177 9.661 -12.199 1.00 54.56 86 PHE A C 1
ATOM 668 O O . PHE A 1 86 ? 20.105 9.075 -11.998 1.00 54.56 86 PHE A O 1
ATOM 675 N N . ALA A 1 87 ? 21.386 10.381 -13.304 1.00 56.53 87 ALA A N 1
ATOM 676 C CA . ALA A 1 87 ? 20.482 10.294 -14.435 1.00 56.53 87 ALA A CA 1
ATOM 677 C C . ALA A 1 87 ? 20.624 8.882 -15.012 1.00 56.53 87 ALA A C 1
ATOM 679 O O . ALA A 1 87 ? 21.662 8.520 -15.555 1.00 56.53 87 ALA A O 1
ATOM 680 N N . PHE A 1 88 ? 19.592 8.050 -14.852 1.00 55.12 88 PHE A N 1
ATOM 681 C CA . PHE A 1 88 ? 19.515 6.800 -15.596 1.00 55.12 88 PHE A CA 1
ATOM 682 C C . PHE A 1 88 ? 19.617 7.158 -17.077 1.00 55.12 88 PHE A C 1
ATOM 684 O O . PHE A 1 88 ? 18.683 7.756 -17.617 1.00 55.12 88 PHE A O 1
ATOM 691 N N . ASP A 1 89 ? 20.751 6.832 -17.701 1.00 50.75 89 ASP A N 1
ATOM 692 C CA . ASP A 1 89 ? 20.931 6.954 -19.141 1.00 50.75 89 ASP A CA 1
ATOM 693 C C . ASP A 1 89 ? 19.755 6.240 -19.808 1.00 50.75 89 ASP A C 1
ATOM 695 O O . ASP A 1 89 ? 19.597 5.018 -19.722 1.00 50.75 89 ASP A O 1
ATOM 699 N N . ALA A 1 90 ? 18.871 7.032 -20.413 1.00 47.56 90 ALA A N 1
ATOM 700 C CA . ALA A 1 90 ? 17.776 6.531 -21.216 1.00 47.56 90 ALA A CA 1
ATOM 701 C C . ALA A 1 90 ? 18.383 5.965 -22.506 1.00 47.56 90 ALA A C 1
ATOM 703 O O . ALA A 1 90 ? 18.581 6.694 -23.478 1.00 47.56 90 ALA A O 1
ATOM 704 N N . ALA A 1 91 ? 18.744 4.683 -22.459 1.00 40.16 91 ALA A N 1
ATOM 705 C CA . ALA A 1 91 ? 19.084 3.872 -23.623 1.00 40.16 91 ALA A CA 1
ATOM 706 C C . ALA A 1 91 ? 17.829 3.490 -24.422 1.00 40.16 91 ALA A 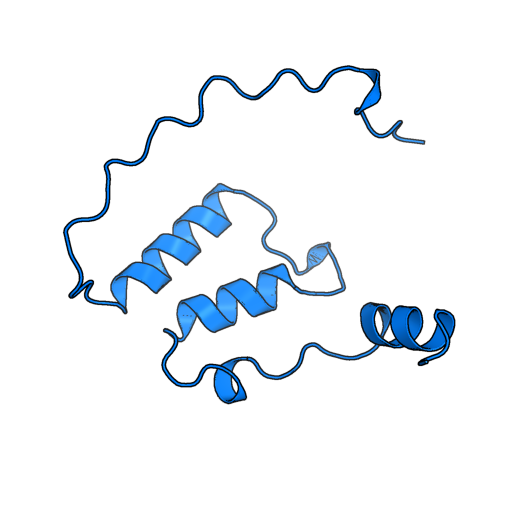C 1
ATOM 708 O O . ALA A 1 91 ? 16.777 3.219 -23.792 1.00 40.16 91 ALA A O 1
#